Protein AF-A0A7I0J754-F1 (afdb_monomer)

Radius of gyration: 16.84 Å; Cα contacts (8 Å, |Δi|>4): 73; chains: 1; bounding box: 47×26×47 Å

Mean predicted aligned error: 3.86 Å

Structure (mmCIF, N/CA/C/O backbone):
data_AF-A0A7I0J754-F1
#
_entry.id   AF-A0A7I0J754-F1
#
loop_
_atom_site.group_PDB
_atom_site.id
_atom_site.type_symbol
_atom_site.label_atom_id
_atom_site.label_alt_id
_atom_site.label_comp_id
_atom_site.label_asym_id
_atom_site.label_entity_id
_atom_site.label_seq_id
_atom_site.pdbx_PDB_ins_code
_atom_site.Cartn_x
_atom_site.Cartn_y
_atom_site.Cartn_z
_atom_site.occupancy
_atom_site.B_iso_or_equiv
_atom_site.auth_seq_id
_atom_site.auth_comp_id
_atom_site.auth_asym_id
_atom_site.auth_atom_id
_atom_site.pdbx_PDB_model_num
ATOM 1 N N . VAL A 1 1 ? -12.284 3.711 0.576 1.00 93.94 1 VAL A N 1
ATOM 2 C CA . VAL A 1 1 ? -11.267 2.655 0.817 1.00 93.94 1 VAL A CA 1
ATOM 3 C C . VAL A 1 1 ? -11.195 1.669 -0.342 1.00 93.94 1 VAL A C 1
ATOM 5 O O . VAL A 1 1 ? -10.274 1.809 -1.129 1.00 93.94 1 VAL A O 1
ATOM 8 N N . ILE A 1 2 ? -12.153 0.743 -0.519 1.00 96.75 2 ILE A N 1
ATOM 9 C CA . ILE A 1 2 ? -12.079 -0.298 -1.572 1.00 96.75 2 ILE A CA 1
ATOM 10 C C . ILE A 1 2 ? -11.876 0.299 -2.973 1.00 96.75 2 ILE A C 1
ATOM 12 O O . ILE A 1 2 ? -10.934 -0.078 -3.660 1.00 96.75 2 ILE A O 1
ATOM 16 N N . GLY A 1 3 ? -12.696 1.280 -3.368 1.00 97.38 3 GLY A N 1
ATOM 17 C CA . GLY A 1 3 ? -12.547 1.946 -4.669 1.00 97.38 3 GLY A CA 1
ATOM 18 C C . GLY A 1 3 ? -11.180 2.614 -4.858 1.00 97.38 3 GLY A C 1
ATOM 19 O O . GLY A 1 3 ? -10.585 2.500 -5.923 1.00 97.38 3 GLY A O 1
ATOM 20 N N . THR A 1 4 ? -10.636 3.237 -3.809 1.00 97.62 4 THR A N 1
ATOM 21 C CA . THR A 1 4 ? -9.298 3.850 -3.829 1.00 97.62 4 THR A CA 1
ATOM 22 C C . THR A 1 4 ? -8.195 2.803 -3.995 1.00 97.62 4 THR A C 1
ATOM 24 O O . THR A 1 4 ? -7.260 3.028 -4.753 1.00 97.62 4 THR A O 1
ATOM 27 N N . LEU A 1 5 ? -8.311 1.645 -3.336 1.00 97.81 5 LEU A N 1
ATOM 28 C CA . LEU A 1 5 ? -7.356 0.539 -3.468 1.00 97.81 5 LEU A CA 1
ATOM 29 C C . LEU A 1 5 ? -7.419 -0.113 -4.859 1.00 97.81 5 LEU A C 1
ATOM 31 O O . LEU A 1 5 ? -6.379 -0.429 -5.430 1.00 97.81 5 LEU A O 1
ATOM 35 N N . LEU A 1 6 ? -8.615 -0.252 -5.441 1.00 98.50 6 LEU A N 1
ATOM 36 C CA . LEU A 1 6 ? -8.781 -0.712 -6.825 1.00 98.50 6 LEU A CA 1
ATOM 37 C C . LEU A 1 6 ? -8.182 0.283 -7.827 1.00 98.50 6 LEU A C 1
ATOM 39 O O . LEU A 1 6 ? -7.471 -0.122 -8.744 1.00 98.50 6 LEU A O 1
ATOM 43 N N . ALA A 1 7 ? -8.416 1.583 -7.625 1.00 98.50 7 ALA A N 1
ATOM 44 C CA . ALA A 1 7 ? -7.796 2.633 -8.428 1.00 98.50 7 ALA A CA 1
ATOM 45 C C . ALA A 1 7 ? -6.266 2.613 -8.297 1.00 98.50 7 ALA A C 1
ATOM 47 O O . ALA A 1 7 ? -5.575 2.771 -9.297 1.00 98.50 7 ALA A O 1
ATOM 48 N N . MET A 1 8 ? -5.735 2.350 -7.098 1.00 98.25 8 MET A N 1
ATOM 49 C CA . MET A 1 8 ? -4.299 2.192 -6.861 1.00 98.25 8 MET A CA 1
ATOM 50 C C . MET A 1 8 ? -3.716 1.000 -7.628 1.00 98.25 8 MET A C 1
ATOM 52 O O . MET A 1 8 ? -2.692 1.135 -8.295 1.00 98.25 8 MET A O 1
ATOM 56 N N . ALA A 1 9 ? -4.384 -0.157 -7.579 1.00 98.50 9 ALA A N 1
ATOM 57 C CA . ALA A 1 9 ? -3.964 -1.343 -8.321 1.00 98.50 9 ALA A CA 1
ATOM 58 C C . ALA A 1 9 ? -3.935 -1.072 -9.833 1.00 98.50 9 ALA A C 1
ATOM 60 O O . ALA A 1 9 ? -2.951 -1.388 -10.501 1.00 98.50 9 ALA A O 1
ATOM 61 N N . LEU A 1 10 ? -4.978 -0.423 -10.362 1.00 98.62 10 LEU A N 1
ATOM 62 C CA . LEU A 1 10 ? -5.030 -0.015 -11.764 1.00 98.62 10 LEU A CA 1
ATOM 63 C C . LEU A 1 10 ? -3.910 0.974 -12.108 1.00 98.62 10 LEU A C 1
ATOM 65 O O . LEU A 1 10 ? -3.232 0.798 -13.118 1.00 98.62 10 LEU A O 1
ATOM 69 N N . LEU A 1 11 ? -3.687 1.985 -11.265 1.00 98.50 11 LEU A N 1
ATOM 70 C CA . LEU A 1 11 ? -2.642 2.986 -11.463 1.00 98.50 11 LEU A CA 1
ATOM 71 C C . LEU A 1 11 ? -1.260 2.329 -11.576 1.00 98.50 11 LEU A C 1
ATOM 73 O O . LEU A 1 11 ? -0.485 2.685 -12.459 1.00 98.50 11 LEU A O 1
ATOM 77 N N . PHE A 1 12 ? -0.969 1.331 -10.742 1.00 98.44 12 PHE A N 1
ATOM 78 C CA . PHE A 1 12 ? 0.286 0.586 -10.806 1.00 98.44 12 PHE A CA 1
ATOM 79 C C . PHE A 1 12 ? 0.417 -0.298 -12.051 1.00 98.44 12 PHE A C 1
ATOM 81 O O . PHE A 1 12 ? 1.503 -0.370 -12.625 1.00 98.44 12 PHE A O 1
ATOM 88 N N . VAL A 1 13 ? -0.670 -0.912 -12.529 1.00 98.50 13 VAL A N 1
ATOM 89 C CA . VAL A 1 13 ? -0.666 -1.625 -13.821 1.00 98.50 13 VAL A CA 1
ATOM 90 C C . VAL A 1 13 ? -0.361 -0.665 -14.971 1.00 98.50 13 VAL A C 1
ATOM 92 O O . VAL A 1 13 ? 0.454 -0.975 -15.840 1.00 98.50 13 VAL A O 1
ATOM 95 N N . VAL A 1 14 ? -0.970 0.524 -14.960 1.00 98.12 14 VAL A N 1
ATOM 96 C CA . VAL A 1 14 ? -0.684 1.576 -15.944 1.00 98.12 14 VAL A CA 1
ATOM 97 C C . VAL A 1 14 ? 0.769 2.039 -15.830 1.00 98.12 14 VAL A C 1
ATOM 99 O O . VAL A 1 14 ? 1.427 2.214 -16.855 1.00 98.12 14 VAL A O 1
ATOM 102 N N . PHE A 1 15 ? 1.302 2.170 -14.612 1.00 98.19 15 PHE A N 1
ATOM 103 C CA . PHE A 1 15 ? 2.688 2.579 -14.398 1.00 98.19 15 PHE A CA 1
ATOM 104 C C . PHE A 1 15 ? 3.677 1.573 -14.989 1.00 98.19 15 PHE A C 1
ATOM 106 O O . PHE A 1 15 ? 4.593 1.973 -15.702 1.00 98.19 15 PHE A O 1
ATOM 113 N N . ALA A 1 16 ? 3.448 0.274 -14.799 1.00 97.94 16 ALA A N 1
ATOM 114 C CA . ALA A 1 16 ? 4.306 -0.751 -15.386 1.00 97.94 16 ALA A CA 1
ATOM 115 C C . ALA A 1 16 ? 4.347 -0.691 -16.926 1.00 97.94 16 ALA A C 1
ATOM 117 O O . ALA A 1 16 ? 5.356 -1.015 -17.546 1.00 97.94 16 ALA A O 1
ATOM 118 N N . LYS A 1 17 ? 3.255 -0.254 -17.569 1.00 97.62 17 LYS A N 1
ATOM 119 C CA . LYS A 1 17 ? 3.160 -0.171 -19.036 1.00 97.62 17 LYS A CA 1
ATOM 120 C C . LYS A 1 17 ? 3.657 1.149 -19.615 1.00 97.62 17 LYS A C 1
ATOM 122 O O . LYS A 1 17 ? 4.262 1.146 -20.681 1.00 97.62 17 LYS A O 1
ATOM 127 N N . LEU A 1 18 ? 3.372 2.267 -18.951 1.00 97.44 18 LEU A N 1
ATOM 128 C CA . LEU A 1 18 ? 3.583 3.612 -19.498 1.00 97.44 18 LEU A CA 1
ATOM 129 C C . LEU A 1 18 ? 4.637 4.426 -18.737 1.00 97.44 18 LEU A C 1
ATOM 131 O O . LEU A 1 18 ? 4.919 5.561 -19.115 1.00 97.44 18 LEU A O 1
ATOM 135 N N . GLY A 1 19 ? 5.250 3.859 -17.696 1.00 95.69 19 GLY A N 1
ATOM 136 C CA . GLY A 1 19 ? 6.221 4.540 -16.834 1.00 95.69 19 GLY A CA 1
ATOM 137 C C . GLY A 1 19 ? 7.505 4.988 -17.527 1.00 95.69 19 GLY A C 1
ATOM 138 O O . GLY A 1 19 ? 8.185 5.875 -17.024 1.00 95.69 19 GLY A O 1
ATOM 139 N N . ALA A 1 20 ? 7.815 4.433 -18.701 1.00 96.38 20 ALA A N 1
ATOM 140 C CA . ALA A 1 20 ? 8.932 4.892 -19.524 1.00 96.38 20 ALA A CA 1
ATOM 141 C C . ALA A 1 20 ? 8.690 6.287 -20.140 1.00 96.38 20 ALA A C 1
ATOM 143 O O . ALA A 1 20 ? 9.639 6.961 -20.538 1.00 96.38 20 ALA A O 1
ATOM 144 N N . ILE A 1 21 ? 7.434 6.742 -20.218 1.00 97.88 21 ILE A N 1
ATOM 145 C CA . ILE A 1 21 ? 7.082 8.073 -20.717 1.00 97.88 21 ILE A CA 1
ATOM 146 C C . ILE A 1 21 ? 7.123 9.049 -19.537 1.00 97.88 21 ILE A C 1
ATOM 148 O O . ILE A 1 21 ? 6.241 9.035 -18.681 1.00 97.88 21 ILE A O 1
ATOM 152 N N . ALA A 1 22 ? 8.132 9.924 -19.499 1.00 97.12 22 ALA A N 1
ATOM 153 C CA . ALA A 1 22 ? 8.411 10.785 -18.345 1.00 97.12 22 ALA A CA 1
ATOM 154 C C . ALA A 1 22 ? 7.207 11.630 -17.882 1.00 97.12 22 ALA A C 1
ATOM 156 O O . ALA A 1 22 ? 6.918 11.695 -16.689 1.00 97.12 22 ALA A O 1
ATOM 157 N N . SER A 1 23 ? 6.464 12.238 -18.811 1.00 97.75 23 SER A N 1
ATOM 158 C CA . SER A 1 23 ? 5.269 13.029 -18.481 1.00 97.75 23 SER A CA 1
ATOM 159 C C . SER A 1 23 ? 4.160 12.184 -17.847 1.00 97.75 23 SER A C 1
ATOM 161 O O . SER A 1 23 ? 3.506 12.628 -16.904 1.00 97.75 23 SER A O 1
ATOM 163 N N . VAL A 1 24 ? 3.984 10.946 -18.318 1.00 96.44 24 VAL A N 1
ATOM 164 C CA . VAL A 1 24 ? 3.020 9.994 -17.756 1.00 96.44 24 VAL A CA 1
ATOM 165 C C . VAL A 1 24 ? 3.470 9.535 -16.372 1.00 96.44 24 VAL A C 1
ATOM 167 O O . VAL A 1 24 ? 2.655 9.512 -15.456 1.00 96.44 24 VAL A O 1
ATOM 170 N N . ALA A 1 25 ? 4.758 9.241 -16.181 1.00 97.19 25 ALA A N 1
ATOM 171 C CA . ALA A 1 25 ? 5.300 8.862 -14.879 1.00 97.19 25 ALA A CA 1
ATOM 172 C C . ALA A 1 25 ? 5.087 9.960 -13.822 1.00 97.19 25 ALA A C 1
ATOM 174 O O . ALA A 1 25 ? 4.640 9.664 -12.717 1.00 97.19 25 ALA A O 1
ATOM 175 N N . VAL A 1 26 ? 5.325 11.231 -14.170 1.00 98.25 26 VAL A N 1
ATOM 176 C CA . VAL A 1 26 ? 5.062 12.372 -13.274 1.00 98.25 26 VAL A CA 1
ATOM 177 C C . VAL A 1 26 ? 3.580 12.450 -12.899 1.00 98.25 26 VAL A C 1
ATOM 179 O O . VAL A 1 26 ? 3.253 12.568 -11.717 1.00 98.25 26 VAL A O 1
ATOM 182 N N . ALA A 1 27 ? 2.679 12.332 -13.879 1.00 98.31 27 ALA A N 1
ATOM 183 C CA . ALA A 1 27 ? 1.241 12.329 -13.621 1.00 98.31 27 ALA A CA 1
ATOM 184 C C . ALA A 1 27 ? 0.825 11.154 -12.720 1.00 98.31 27 ALA A C 1
ATOM 186 O O . ALA A 1 27 ? 0.047 11.332 -11.785 1.00 98.31 27 ALA A O 1
ATOM 187 N N . ILE A 1 28 ? 1.381 9.964 -12.953 1.00 97.94 28 ILE A N 1
ATOM 188 C CA . ILE A 1 28 ? 1.123 8.775 -12.141 1.00 97.94 28 ILE A CA 1
ATOM 189 C C . ILE A 1 28 ? 1.605 8.966 -10.705 1.00 97.94 28 ILE A C 1
ATOM 191 O O . ILE A 1 28 ? 0.848 8.675 -9.787 1.00 97.94 28 ILE A O 1
ATOM 195 N N . VAL A 1 29 ? 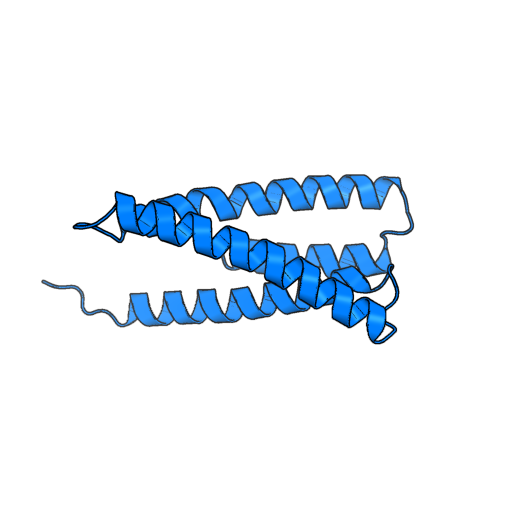2.819 9.474 -10.481 1.00 97.50 29 VAL A N 1
ATOM 196 C CA . VAL A 1 29 ? 3.346 9.712 -9.126 1.00 97.50 29 VAL A CA 1
ATOM 197 C C . VAL A 1 29 ? 2.500 10.750 -8.382 1.00 97.50 29 VAL A C 1
ATOM 199 O O . VAL A 1 29 ? 2.214 10.575 -7.197 1.00 97.50 29 VAL A O 1
ATOM 202 N N . PHE A 1 30 ? 2.026 11.789 -9.074 1.00 98.44 30 PHE A N 1
ATOM 203 C CA . PHE A 1 30 ? 1.090 12.756 -8.500 1.00 98.44 30 PHE A CA 1
ATOM 204 C C . PHE A 1 30 ? -0.240 12.100 -8.092 1.00 98.44 30 PHE A C 1
ATOM 206 O O . PHE A 1 30 ? -0.694 12.259 -6.956 1.00 98.44 30 PHE A O 1
ATOM 213 N N . LEU A 1 31 ? -0.849 11.321 -8.992 1.00 98.38 31 LEU A N 1
ATOM 214 C CA . LEU A 1 31 ? -2.090 10.592 -8.713 1.00 98.38 31 LEU A CA 1
ATOM 215 C C . LEU A 1 31 ? -1.904 9.556 -7.602 1.00 98.38 31 LEU A C 1
ATOM 217 O O . LEU A 1 31 ? -2.794 9.374 -6.776 1.00 98.38 31 LEU A O 1
ATOM 221 N N . TRP A 1 32 ? -0.741 8.914 -7.540 1.00 98.06 32 TRP A N 1
ATOM 222 C CA . TRP A 1 32 ? -0.393 7.981 -6.479 1.00 98.06 32 TRP A CA 1
ATOM 223 C C . TRP A 1 32 ? -0.404 8.679 -5.116 1.00 98.06 32 TRP A C 1
ATOM 225 O O . TRP A 1 32 ? -1.083 8.214 -4.197 1.00 98.06 32 TRP A O 1
ATOM 235 N N . GLY A 1 33 ? 0.261 9.834 -5.007 1.00 97.81 33 GLY A N 1
ATOM 236 C CA . GLY A 1 33 ? 0.223 10.665 -3.805 1.00 97.81 33 GLY A CA 1
ATOM 237 C C . GLY A 1 33 ? -1.207 11.047 -3.419 1.00 97.81 33 GLY A C 1
ATOM 238 O O . GLY A 1 33 ? -1.616 10.840 -2.278 1.00 97.81 33 GLY A O 1
ATOM 239 N N . MET A 1 34 ? -2.007 11.510 -4.382 1.00 98.12 34 MET A N 1
ATOM 240 C CA . MET A 1 34 ? -3.415 11.846 -4.155 1.00 98.12 34 MET A CA 1
ATOM 241 C C . MET A 1 34 ? -4.216 10.657 -3.602 1.00 98.12 34 MET A C 1
ATOM 243 O O . MET A 1 34 ? -4.908 10.800 -2.596 1.00 98.12 34 MET A O 1
ATOM 247 N N . LEU A 1 35 ? -4.109 9.473 -4.211 1.00 97.94 35 LEU A N 1
ATOM 248 C CA . LEU A 1 35 ? -4.827 8.277 -3.762 1.00 97.94 35 LEU A CA 1
ATOM 249 C C . LEU A 1 35 ? -4.393 7.830 -2.357 1.00 97.94 35 LEU A C 1
ATOM 251 O O . LEU A 1 35 ? -5.245 7.414 -1.570 1.00 97.94 35 LEU A O 1
ATOM 255 N N . ILE A 1 36 ? -3.102 7.948 -2.017 1.00 95.50 36 ILE A N 1
ATOM 256 C CA . ILE A 1 36 ? -2.604 7.685 -0.657 1.00 95.50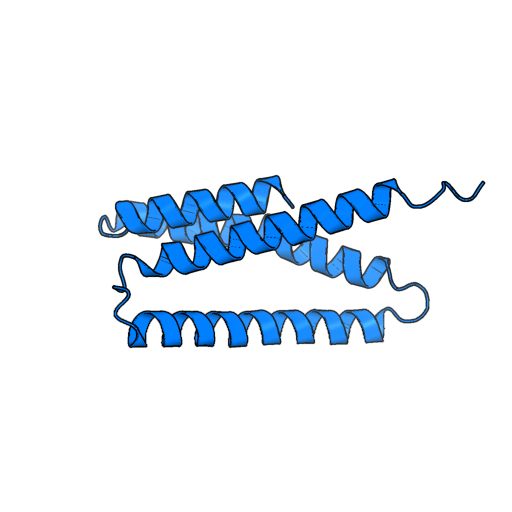 36 ILE A CA 1
ATOM 257 C C . ILE A 1 36 ? -3.254 8.650 0.339 1.00 95.50 36 ILE A C 1
ATOM 259 O O . ILE A 1 36 ? -3.796 8.207 1.351 1.00 95.50 36 ILE A O 1
ATOM 263 N N . PHE A 1 37 ? -3.257 9.952 0.049 1.00 95.56 37 PHE A N 1
ATOM 264 C CA . PHE A 1 37 ? -3.855 10.960 0.932 1.00 95.56 37 PHE A CA 1
ATOM 265 C C . PHE A 1 37 ? -5.378 10.840 1.050 1.00 95.56 37 PHE A C 1
ATOM 267 O O . PHE A 1 37 ? -5.934 11.177 2.091 1.00 95.56 37 PHE A O 1
ATOM 274 N N . ILE A 1 38 ? -6.061 10.317 0.029 1.00 96.56 38 ILE A N 1
ATOM 275 C CA . ILE A 1 38 ? -7.500 10.026 0.093 1.00 96.56 38 ILE A CA 1
ATOM 276 C C . ILE A 1 38 ? -7.802 8.916 1.108 1.00 96.56 38 ILE A C 1
ATOM 278 O O . ILE A 1 38 ? -8.861 8.932 1.734 1.00 96.56 38 ILE A O 1
ATOM 282 N N . VAL A 1 39 ? -6.919 7.922 1.253 1.00 94.69 39 VAL A N 1
ATOM 283 C CA . VAL A 1 39 ? -7.231 6.706 2.020 1.00 94.69 39 VAL A CA 1
ATOM 284 C C . VAL A 1 39 ? -6.549 6.638 3.383 1.00 94.69 39 VAL A C 1
ATOM 286 O O . VAL A 1 39 ? -7.184 6.198 4.338 1.00 94.69 39 VAL A O 1
ATOM 289 N N . VAL A 1 40 ? -5.290 7.064 3.503 1.00 95.25 40 VAL A N 1
ATOM 290 C CA . VAL A 1 40 ? -4.485 6.822 4.710 1.00 95.25 40 VAL A CA 1
ATOM 291 C C . VAL A 1 40 ? -4.960 7.651 5.910 1.00 95.25 40 VAL A C 1
ATOM 293 O O . VAL A 1 40 ? -5.307 7.030 6.914 1.00 95.25 40 VAL A O 1
ATOM 296 N N . PRO A 1 41 ? -5.062 8.996 5.854 1.00 95.12 41 PRO A N 1
ATOM 297 C CA . PRO A 1 41 ? -5.472 9.785 7.019 1.00 95.12 41 PRO A CA 1
ATOM 298 C C . PRO A 1 41 ? -6.857 9.399 7.571 1.00 95.12 41 PRO A C 1
ATOM 300 O O . PRO A 1 41 ? -6.959 9.169 8.777 1.00 95.12 41 PRO A O 1
ATOM 303 N N . PRO A 1 42 ? -7.910 9.221 6.741 1.00 93.62 42 PRO A N 1
ATOM 304 C CA . PRO A 1 42 ? -9.209 8.777 7.249 1.00 93.62 42 PRO A CA 1
ATOM 305 C C . PRO A 1 42 ? -9.167 7.395 7.910 1.00 93.62 42 PRO A C 1
ATOM 307 O O . PRO A 1 42 ? -9.853 7.172 8.903 1.00 93.62 42 PRO A O 1
ATOM 310 N N . LEU A 1 43 ? -8.361 6.459 7.390 1.00 93.38 43 LEU A N 1
ATOM 311 C CA . LEU A 1 43 ? -8.193 5.146 8.019 1.00 93.38 43 LEU A CA 1
ATOM 312 C C . LEU A 1 43 ? -7.474 5.244 9.362 1.00 93.38 43 LEU A C 1
ATOM 314 O O . LEU A 1 43 ? -7.873 4.566 10.306 1.00 93.38 43 LEU A O 1
ATOM 318 N N . GLN A 1 44 ? -6.447 6.090 9.460 1.00 94.88 44 GLN A N 1
ATOM 319 C CA . GLN A 1 44 ? -5.734 6.291 10.716 1.00 94.88 44 GLN A CA 1
ATOM 320 C C . GLN A 1 44 ? -6.655 6.857 11.800 1.00 94.88 44 GLN A C 1
ATOM 322 O O . GLN A 1 44 ? -6.642 6.363 12.924 1.00 94.88 44 GLN A O 1
ATOM 327 N N . ILE A 1 45 ? -7.495 7.832 11.443 1.00 94.19 45 ILE A N 1
ATOM 328 C CA . ILE A 1 45 ? -8.509 8.397 12.343 1.00 94.19 45 ILE A CA 1
ATOM 329 C C . ILE A 1 45 ? -9.517 7.317 12.752 1.00 94.19 45 ILE A C 1
ATOM 331 O O . ILE A 1 45 ? -9.728 7.108 13.943 1.00 94.19 45 ILE A O 1
ATOM 335 N N . ARG A 1 46 ? -10.054 6.554 11.789 1.00 92.38 46 ARG A N 1
ATOM 336 C CA . ARG A 1 46 ? -11.036 5.489 12.054 1.00 92.38 46 ARG A CA 1
ATOM 337 C C . ARG A 1 46 ? -10.527 4.439 13.049 1.00 92.38 46 ARG A C 1
ATOM 339 O O . ARG A 1 46 ? -11.300 3.964 13.873 1.00 92.38 46 ARG A O 1
ATOM 346 N N . VAL A 1 47 ? -9.249 4.056 12.972 1.00 92.31 47 VAL A N 1
ATOM 347 C CA . VAL A 1 47 ? -8.641 3.091 13.911 1.00 92.31 47 VAL A CA 1
ATOM 348 C C . VAL A 1 47 ? -8.588 3.652 15.331 1.00 92.31 47 VAL A C 1
ATOM 350 O O . VAL A 1 47 ? -8.872 2.929 16.282 1.00 92.31 47 VAL A O 1
ATOM 353 N N . VAL A 1 48 ? -8.244 4.933 15.479 1.00 95.00 48 VAL A N 1
ATOM 354 C CA . VAL A 1 48 ? -8.177 5.592 16.789 1.00 95.00 48 VAL A CA 1
ATOM 355 C C . VAL A 1 48 ? -9.575 5.778 17.379 1.00 95.00 48 VAL A C 1
ATOM 357 O O . VAL A 1 48 ? -9.781 5.468 18.548 1.00 95.00 48 VAL A O 1
ATOM 360 N N . GLU A 1 49 ? -10.547 6.214 16.574 1.00 92.44 49 GLU A N 1
ATOM 361 C CA . GLU A 1 49 ? -11.945 6.394 16.997 1.00 92.44 49 GLU A CA 1
ATOM 362 C C . GLU A 1 49 ? -12.618 5.077 17.407 1.00 92.44 49 GLU A C 1
ATOM 364 O O . GLU A 1 49 ? -13.456 5.064 18.305 1.00 92.44 49 GLU A O 1
ATOM 369 N N . ALA A 1 50 ? -12.232 3.956 16.793 1.00 90.00 50 ALA A N 1
ATOM 370 C CA . ALA A 1 50 ? -12.737 2.636 17.164 1.00 90.00 50 ALA A CA 1
ATOM 371 C C . ALA A 1 50 ? -12.243 2.156 18.546 1.00 90.00 50 ALA A C 1
ATOM 373 O O . ALA A 1 50 ? -12.810 1.219 19.107 1.00 90.00 50 ALA A O 1
ATOM 374 N N . ALA A 1 51 ? -11.199 2.774 19.106 1.00 90.62 51 ALA A N 1
ATOM 375 C CA . ALA A 1 51 ? -10.592 2.380 20.372 1.00 90.62 51 ALA A CA 1
ATOM 376 C C . ALA A 1 51 ? -11.046 3.290 21.527 1.00 90.62 51 ALA A C 1
ATOM 378 O O . ALA A 1 51 ? -10.310 4.174 21.962 1.00 90.62 51 ALA A O 1
ATOM 379 N N . ALA A 1 52 ? -12.252 3.043 22.050 1.00 83.25 52 ALA A N 1
ATOM 380 C CA . ALA A 1 52 ? -12.883 3.887 23.072 1.00 83.25 52 ALA A CA 1
ATOM 381 C C . ALA A 1 52 ? -12.048 4.050 24.361 1.00 83.25 52 ALA A C 1
ATOM 383 O O . ALA A 1 52 ? -11.850 5.165 24.835 1.00 83.25 52 ALA A O 1
ATOM 384 N N . GLU A 1 53 ? -11.525 2.953 24.914 1.00 88.62 53 GLU A N 1
ATOM 385 C CA . GLU A 1 53 ? -10.797 2.965 26.197 1.00 88.62 53 GLU A CA 1
ATOM 386 C C . GLU A 1 53 ? -9.282 3.196 26.048 1.00 88.62 53 GLU A C 1
ATOM 388 O O . GLU A 1 53 ? -8.575 3.370 27.040 1.00 88.62 53 GLU A O 1
ATOM 393 N N . GLY A 1 54 ? -8.756 3.202 24.819 1.00 93.62 54 GLY A N 1
ATOM 394 C CA . GLY A 1 54 ? -7.312 3.220 24.569 1.00 93.62 54 GLY A CA 1
ATOM 395 C C . GLY A 1 54 ?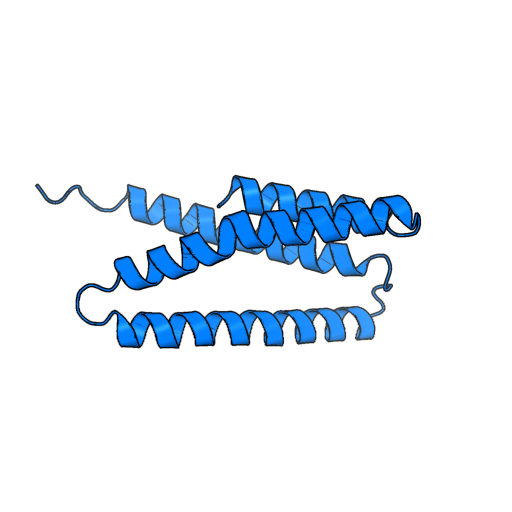 -6.876 3.973 23.311 1.00 93.62 54 GLY A C 1
ATOM 396 O O . GLY A 1 54 ? -6.067 3.424 22.559 1.00 93.62 54 GLY A O 1
ATOM 397 N N . PRO A 1 55 ? -7.328 5.218 23.066 1.00 92.44 55 PRO A N 1
ATOM 398 C CA . PRO A 1 55 ? -7.024 5.942 21.829 1.00 92.44 55 PRO A CA 1
ATOM 399 C C . PRO A 1 55 ? -5.523 6.210 21.647 1.00 92.44 55 PRO A C 1
ATOM 401 O O . PRO A 1 55 ? -5.002 6.096 20.540 1.00 92.44 55 PRO A O 1
ATOM 404 N N . ASN A 1 56 ? -4.790 6.483 22.734 1.00 93.88 56 ASN A N 1
ATOM 405 C CA . ASN A 1 56 ? -3.338 6.691 22.674 1.00 93.88 56 ASN A CA 1
ATOM 406 C C . ASN A 1 56 ? -2.582 5.405 22.303 1.00 93.88 56 ASN A C 1
ATOM 408 O O . ASN A 1 56 ? -1.632 5.454 21.525 1.00 93.88 56 ASN A O 1
ATOM 412 N N . LEU A 1 57 ? -3.014 4.252 22.829 1.00 94.06 57 LEU A N 1
ATOM 413 C CA . LEU A 1 57 ? -2.451 2.945 22.470 1.00 94.06 57 LEU A CA 1
ATOM 414 C C . LEU A 1 57 ? -2.807 2.568 21.027 1.00 94.06 57 LEU A C 1
ATOM 416 O O . LEU A 1 57 ? -1.959 2.077 20.289 1.00 94.06 57 LEU A O 1
ATOM 420 N N . ALA A 1 58 ? -4.038 2.840 20.593 1.00 94.50 58 ALA A N 1
ATOM 421 C CA . ALA A 1 58 ? -4.449 2.612 19.214 1.00 94.50 58 ALA A CA 1
ATOM 422 C C . ALA A 1 58 ? -3.659 3.485 18.231 1.00 94.50 58 ALA A C 1
ATOM 424 O O . ALA A 1 58 ? -3.218 2.989 17.198 1.00 94.50 58 ALA A O 1
ATOM 425 N N . ALA A 1 59 ? -3.409 4.754 18.565 1.00 94.88 59 ALA A N 1
ATOM 426 C CA . ALA A 1 59 ? -2.610 5.655 17.740 1.00 94.88 59 ALA A CA 1
ATOM 427 C 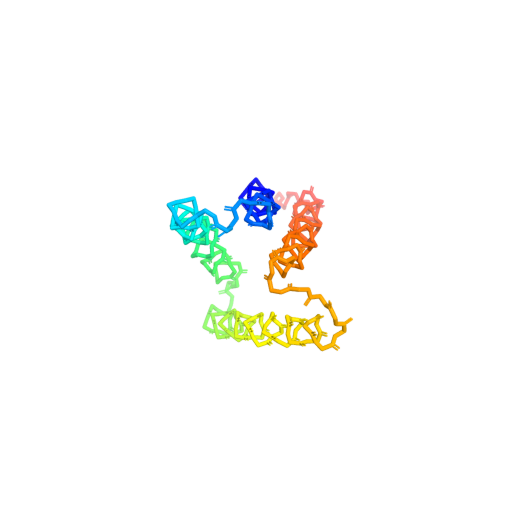C . ALA A 1 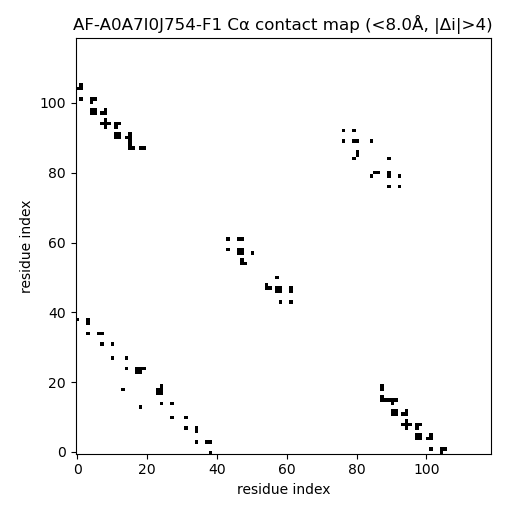59 ? -1.158 5.169 17.584 1.00 94.88 59 ALA A C 1
ATOM 429 O O . ALA A 1 59 ? -0.639 5.139 16.465 1.00 94.88 59 ALA A O 1
ATOM 430 N N . THR A 1 60 ? -0.508 4.738 18.673 1.00 96.44 60 THR A N 1
ATOM 431 C CA . THR A 1 60 ? 0.867 4.211 18.610 1.00 96.44 60 THR A CA 1
ATOM 432 C C . THR A 1 60 ? 0.941 2.900 17.830 1.00 96.44 60 THR A C 1
ATOM 434 O O . THR A 1 60 ? 1.825 2.751 16.984 1.00 96.44 60 THR A O 1
ATOM 437 N N . LEU A 1 61 ? -0.008 1.981 18.037 1.00 95.56 61 LEU A N 1
ATOM 438 C CA . LEU A 1 61 ? -0.102 0.734 17.270 1.00 95.56 61 LEU A CA 1
ATOM 439 C C . LEU A 1 61 ? -0.362 0.992 15.784 1.00 95.56 61 LEU A C 1
ATOM 441 O O . LEU A 1 61 ? 0.254 0.351 14.936 1.00 95.56 61 LEU A O 1
ATOM 445 N N . ASN A 1 62 ? -1.224 1.952 15.458 1.00 95.38 62 ASN A N 1
ATOM 446 C CA . ASN A 1 62 ? -1.538 2.323 14.085 1.00 95.38 62 ASN A CA 1
ATOM 447 C C . ASN A 1 62 ? -0.311 2.902 13.354 1.00 95.38 62 ASN A C 1
ATOM 449 O O . ASN A 1 62 ? -0.006 2.498 12.231 1.00 95.38 62 ASN A O 1
ATOM 453 N N . GLN A 1 63 ? 0.459 3.775 14.013 1.00 95.56 63 GLN A N 1
ATOM 454 C CA . GLN A 1 63 ? 1.721 4.279 13.462 1.00 95.56 63 GLN A CA 1
ATOM 455 C C . GLN A 1 63 ? 2.764 3.158 13.310 1.00 95.56 63 GLN A C 1
ATOM 457 O O . GLN A 1 63 ? 3.475 3.093 12.305 1.00 95.56 63 GLN A O 1
ATOM 462 N N . GLY A 1 64 ? 2.833 2.242 14.282 1.00 97.44 64 GLY A N 1
ATOM 463 C CA . GLY A 1 64 ? 3.681 1.052 14.218 1.00 97.44 64 GLY A CA 1
ATOM 464 C C . GLY A 1 64 ? 3.334 0.152 13.030 1.00 97.44 64 GLY A C 1
ATOM 465 O O . GLY A 1 64 ? 4.221 -0.234 12.271 1.00 97.44 64 GLY A O 1
ATOM 466 N N . ALA A 1 65 ? 2.046 -0.115 12.809 1.00 96.19 65 ALA A N 1
ATOM 467 C CA . ALA A 1 65 ? 1.561 -0.891 11.673 1.00 96.19 65 ALA A CA 1
ATOM 468 C C . ALA A 1 65 ? 1.919 -0.233 10.331 1.00 96.19 65 ALA A C 1
ATOM 470 O O . ALA A 1 65 ? 2.350 -0.922 9.407 1.00 96.19 65 ALA A O 1
ATOM 471 N N . PHE A 1 66 ? 1.821 1.098 10.229 1.00 94.94 66 PHE A N 1
ATOM 472 C CA . PHE A 1 66 ? 2.246 1.832 9.034 1.00 94.94 66 PHE A CA 1
ATOM 473 C C . PHE A 1 66 ? 3.752 1.682 8.763 1.00 94.94 66 PHE A C 1
ATOM 475 O O . PHE A 1 66 ? 4.159 1.427 7.629 1.00 94.94 66 PHE A O 1
ATOM 482 N N . ASN A 1 67 ? 4.586 1.761 9.803 1.00 97.12 67 ASN A N 1
ATOM 483 C CA . ASN A 1 67 ? 6.030 1.547 9.675 1.00 97.12 67 ASN A CA 1
ATOM 484 C C . ASN A 1 67 ? 6.371 0.113 9.247 1.00 97.12 67 ASN A C 1
ATOM 486 O O . ASN A 1 67 ? 7.224 -0.073 8.379 1.00 97.12 67 ASN A O 1
ATOM 490 N N . VAL A 1 68 ? 5.679 -0.890 9.798 1.00 97.81 68 VAL A N 1
ATOM 491 C CA . VAL A 1 68 ? 5.805 -2.289 9.356 1.00 97.81 68 VAL A CA 1
ATOM 492 C C . VAL A 1 68 ? 5.380 -2.433 7.897 1.00 97.81 68 VAL A C 1
ATOM 494 O O . VAL A 1 68 ? 6.055 -3.121 7.139 1.00 97.81 68 VAL A O 1
ATOM 497 N N . GLY A 1 69 ? 4.316 -1.748 7.474 1.00 96.25 69 GLY A N 1
ATOM 498 C CA . GLY A 1 69 ? 3.887 -1.702 6.078 1.00 96.25 69 GLY A CA 1
ATOM 499 C C . GLY A 1 69 ? 4.963 -1.139 5.147 1.00 96.25 69 GLY A C 1
ATOM 500 O O . GLY A 1 69 ? 5.263 -1.752 4.125 1.00 96.25 69 GLY A O 1
ATOM 501 N N . ASN A 1 70 ? 5.600 -0.025 5.517 1.00 97.00 70 ASN A N 1
ATOM 502 C CA . ASN A 1 70 ? 6.685 0.571 4.729 1.00 97.00 70 ASN A CA 1
ATOM 503 C C . ASN A 1 70 ? 7.922 -0.333 4.666 1.00 97.00 70 ASN A C 1
ATOM 505 O O . ASN A 1 70 ? 8.466 -0.559 3.585 1.00 97.00 70 ASN A O 1
ATOM 509 N N . ALA A 1 71 ? 8.348 -0.882 5.808 1.00 98.19 71 ALA A N 1
ATOM 510 C CA . ALA A 1 71 ? 9.487 -1.795 5.871 1.00 98.19 71 ALA A CA 1
ATOM 511 C C . ALA A 1 71 ? 9.213 -3.091 5.090 1.00 98.19 71 ALA A C 1
ATOM 513 O O . ALA A 1 71 ? 10.041 -3.527 4.293 1.00 98.19 71 ALA A O 1
ATOM 514 N N . GLY A 1 72 ? 8.026 -3.672 5.272 1.00 98.38 72 GLY A N 1
ATOM 515 C CA . GLY A 1 72 ? 7.576 -4.867 4.566 1.00 98.38 72 GLY A CA 1
ATOM 516 C C . GLY A 1 72 ? 7.448 -4.635 3.063 1.00 98.38 72 GLY A C 1
ATOM 517 O O . GLY A 1 72 ? 7.916 -5.456 2.284 1.00 98.38 72 GLY A O 1
ATOM 518 N N . GLY A 1 73 ? 6.897 -3.497 2.638 1.00 97.25 73 GLY A N 1
ATOM 519 C CA . GLY A 1 73 ? 6.807 -3.118 1.228 1.00 97.25 73 GLY A CA 1
ATOM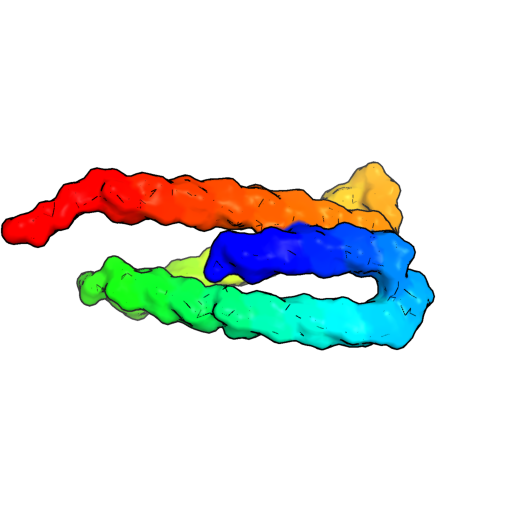 520 C C . GLY A 1 73 ? 8.180 -2.973 0.571 1.00 97.25 73 GLY A C 1
ATOM 521 O O . GLY A 1 73 ? 8.407 -3.530 -0.504 1.00 97.25 73 GLY A O 1
ATOM 522 N N . ALA A 1 74 ? 9.119 -2.295 1.239 1.00 97.75 74 ALA A N 1
ATOM 523 C CA . ALA A 1 74 ? 10.496 -2.165 0.763 1.00 97.75 74 ALA A CA 1
ATOM 524 C C . ALA A 1 74 ? 11.202 -3.529 0.675 1.00 97.75 74 ALA A C 1
ATOM 526 O O . ALA A 1 74 ? 11.860 -3.820 -0.323 1.00 97.75 74 ALA A O 1
ATOM 527 N N . TRP A 1 75 ? 11.024 -4.388 1.684 1.00 98.50 75 TRP A N 1
ATOM 528 C CA . TRP A 1 75 ? 11.587 -5.738 1.693 1.00 98.50 75 TRP A CA 1
ATOM 529 C C . TRP A 1 75 ? 11.009 -6.619 0.579 1.00 98.50 75 TRP A C 1
ATOM 531 O O . TRP A 1 75 ? 11.774 -7.217 -0.174 1.00 98.50 75 TRP A O 1
ATOM 541 N N . ILE A 1 76 ? 9.682 -6.646 0.407 1.00 98.56 76 ILE A N 1
ATOM 542 C CA . ILE A 1 76 ? 9.009 -7.391 -0.670 1.00 98.56 76 ILE A CA 1
ATOM 543 C C . ILE A 1 76 ? 9.492 -6.906 -2.042 1.00 98.56 76 ILE A C 1
ATOM 545 O O . ILE A 1 76 ? 9.803 -7.726 -2.905 1.00 98.56 76 ILE A O 1
ATOM 549 N N . GLY A 1 77 ? 9.614 -5.589 -2.239 1.00 98.25 77 GLY A N 1
ATOM 550 C CA . GLY A 1 77 ? 10.172 -5.019 -3.465 1.00 98.25 77 GLY A CA 1
ATOM 551 C C . GLY A 1 77 ? 11.625 -5.441 -3.704 1.00 98.25 77 GLY A C 1
ATOM 552 O O . GLY A 1 77 ? 11.976 -5.840 -4.812 1.00 98.25 77 GLY A O 1
ATOM 553 N N . GLY A 1 78 ? 12.462 -5.429 -2.663 1.00 98.25 78 GLY A N 1
ATOM 554 C CA . GLY A 1 78 ? 13.853 -5.884 -2.746 1.00 98.25 78 GLY A CA 1
ATOM 555 C C . GLY A 1 78 ? 13.980 -7.375 -3.078 1.00 98.25 78 GLY A C 1
ATOM 556 O O . GLY A 1 78 ? 14.811 -7.755 -3.906 1.00 98.25 78 GLY A O 1
ATOM 557 N N . VAL A 1 79 ? 13.123 -8.218 -2.494 1.00 98.62 79 VAL A N 1
ATOM 558 C CA . VAL A 1 79 ? 13.041 -9.651 -2.821 1.00 98.62 79 VAL A CA 1
ATOM 559 C C . VAL A 1 79 ? 12.602 -9.846 -4.270 1.00 98.62 79 VAL A C 1
ATOM 561 O O . VAL A 1 79 ? 13.216 -10.638 -4.978 1.00 98.62 79 VAL A O 1
ATOM 564 N N . ALA A 1 80 ? 11.597 -9.103 -4.740 1.00 98.44 80 ALA A N 1
ATOM 565 C CA . ALA A 1 80 ? 11.137 -9.178 -6.125 1.00 98.44 80 ALA A CA 1
ATOM 566 C C . ALA A 1 80 ? 12.255 -8.827 -7.121 1.00 98.44 80 ALA A C 1
ATOM 568 O O . ALA A 1 80 ? 12.486 -9.575 -8.071 1.00 98.44 80 ALA A O 1
ATOM 569 N N . LEU A 1 81 ? 12.997 -7.742 -6.870 1.00 98.38 81 LEU A N 1
ATOM 570 C CA . LEU A 1 81 ? 14.161 -7.366 -7.681 1.00 98.38 81 LEU A CA 1
ATOM 571 C C . LEU A 1 81 ? 15.242 -8.458 -7.661 1.00 98.38 81 LEU A C 1
ATOM 573 O O . LEU A 1 81 ? 15.764 -8.834 -8.707 1.00 98.38 81 LEU A O 1
ATOM 577 N N . SER A 1 82 ? 15.531 -9.022 -6.484 1.00 98.31 82 SER A N 1
ATOM 578 C CA . SER A 1 82 ? 16.499 -10.122 -6.326 1.00 98.31 82 SER A CA 1
ATOM 579 C C . SER A 1 82 ? 16.067 -11.400 -7.056 1.00 98.31 82 SER A C 1
ATOM 581 O O . SER A 1 82 ? 16.910 -12.168 -7.509 1.00 98.31 82 SER A O 1
ATOM 583 N N . ALA A 1 83 ? 14.758 -11.617 -7.201 1.00 97.81 83 ALA A N 1
ATOM 584 C CA . ALA A 1 83 ? 14.170 -12.728 -7.944 1.00 97.81 83 ALA A CA 1
ATOM 585 C C . ALA A 1 83 ? 14.095 -12.484 -9.467 1.00 97.81 83 ALA A C 1
ATOM 587 O O . ALA A 1 83 ? 13.587 -13.338 -10.193 1.00 97.81 83 ALA A O 1
ATOM 588 N N . GLY A 1 84 ? 14.593 -11.344 -9.963 1.00 97.69 84 GLY A N 1
ATOM 589 C CA . GLY A 1 84 ? 14.671 -11.029 -11.392 1.00 97.69 84 GLY A CA 1
ATOM 590 C C . GLY A 1 84 ? 13.508 -10.201 -11.945 1.00 97.69 84 GLY A C 1
ATOM 591 O O . GLY A 1 84 ? 13.436 -10.005 -13.158 1.00 97.69 84 GLY A O 1
ATOM 592 N N . VAL A 1 85 ? 12.607 -9.689 -11.098 1.00 98.00 85 VAL A N 1
ATOM 593 C CA . VAL A 1 85 ? 11.595 -8.714 -11.536 1.00 98.00 85 VAL A CA 1
ATOM 594 C C . VAL A 1 85 ? 12.302 -7.441 -11.996 1.00 98.00 85 VAL A C 1
ATOM 596 O O . VAL A 1 85 ? 13.157 -6.904 -11.293 1.00 98.00 85 VAL A O 1
ATOM 599 N N . SER A 1 86 ? 11.952 -6.948 -13.185 1.00 97.31 86 SER A N 1
ATOM 600 C CA . SER A 1 86 ? 12.531 -5.715 -13.714 1.00 97.31 86 SER A CA 1
ATOM 601 C C . SER A 1 86 ? 12.038 -4.492 -12.928 1.00 97.31 86 SER A C 1
ATOM 603 O O . SER A 1 86 ? 10.934 -4.487 -12.382 1.00 97.31 86 SER A O 1
ATOM 605 N N . TYR A 1 87 ? 12.808 -3.402 -12.925 1.00 96.00 87 TYR A N 1
ATOM 606 C CA . TYR A 1 87 ? 12.345 -2.133 -12.344 1.00 96.00 87 TYR A CA 1
ATOM 607 C C . TYR A 1 87 ? 11.053 -1.617 -12.995 1.00 96.00 87 TYR A C 1
ATOM 609 O O . TYR A 1 87 ? 10.235 -1.002 -12.315 1.00 96.00 87 TYR A O 1
ATOM 617 N N . ALA A 1 88 ? 10.859 -1.884 -14.292 1.00 96.38 88 ALA A N 1
ATOM 618 C CA . ALA A 1 88 ? 9.657 -1.487 -15.018 1.00 96.38 88 ALA A CA 1
ATOM 619 C C . ALA A 1 88 ? 8.420 -2.279 -14.567 1.00 96.38 88 ALA A C 1
ATOM 621 O O . ALA A 1 88 ? 7.328 -1.723 -14.520 1.00 96.38 88 ALA A O 1
ATOM 622 N N . ASP A 1 89 ? 8.590 -3.546 -14.181 1.00 97.50 89 ASP A N 1
ATOM 623 C CA . ASP A 1 89 ? 7.496 -4.415 -13.732 1.00 97.50 89 ASP A CA 1
ATOM 624 C C . ASP A 1 89 ? 7.260 -4.356 -12.217 1.00 97.50 89 ASP A C 1
ATOM 626 O O . ASP A 1 89 ? 6.235 -4.836 -11.733 1.00 97.50 89 ASP A O 1
ATOM 630 N N . LEU A 1 90 ? 8.161 -3.732 -11.452 1.00 97.56 90 LEU A N 1
ATOM 631 C CA . LEU A 1 90 ? 8.042 -3.603 -9.999 1.00 97.56 90 LEU A CA 1
ATOM 632 C C . LEU A 1 90 ? 6.702 -2.995 -9.522 1.00 97.56 90 LEU A C 1
ATOM 634 O O . LEU A 1 90 ? 6.172 -3.483 -8.519 1.00 97.56 90 LEU A O 1
ATOM 638 N N . PRO A 1 91 ? 6.078 -2.015 -10.217 1.00 98.12 91 PRO A N 1
ATOM 639 C CA . PRO A 1 91 ? 4.738 -1.547 -9.864 1.00 98.12 91 PRO A CA 1
ATOM 640 C C . PRO A 1 91 ? 3.686 -2.667 -9.810 1.00 98.12 91 PRO A C 1
ATOM 642 O O . PRO A 1 91 ? 2.772 -2.599 -8.991 1.00 98.12 91 PRO A O 1
ATOM 645 N N . LEU A 1 92 ? 3.822 -3.742 -10.597 1.00 98.50 92 LEU A N 1
ATOM 646 C CA . LEU A 1 92 ? 2.887 -4.875 -10.563 1.00 98.50 92 LEU A CA 1
ATOM 647 C C . LEU A 1 92 ? 2.893 -5.599 -9.210 1.00 98.50 92 LEU A C 1
ATOM 649 O O . LEU A 1 92 ? 1.846 -6.067 -8.766 1.00 98.50 92 LEU A O 1
ATOM 653 N N . VAL A 1 93 ? 4.030 -5.628 -8.510 1.00 98.38 93 VAL A N 1
ATOM 654 C CA . VAL A 1 93 ? 4.108 -6.137 -7.130 1.00 98.38 93 VAL A CA 1
ATOM 655 C C . VAL A 1 93 ? 3.243 -5.274 -6.206 1.00 98.38 93 VAL A C 1
ATOM 657 O O . VAL A 1 93 ? 2.454 -5.794 -5.417 1.00 98.38 93 VAL A O 1
ATOM 660 N N . GLY A 1 94 ? 3.316 -3.950 -6.363 1.00 97.81 94 GLY A N 1
ATOM 661 C CA . GLY A 1 94 ? 2.444 -3.005 -5.663 1.00 97.81 94 GLY A CA 1
ATOM 662 C C . GLY A 1 94 ? 0.963 -3.203 -5.999 1.00 97.81 94 GLY A C 1
ATOM 663 O O . GLY A 1 94 ? 0.116 -3.119 -5.110 1.00 97.81 94 GLY A O 1
ATOM 664 N N . ALA A 1 95 ? 0.638 -3.526 -7.255 1.00 98.50 95 ALA A N 1
ATOM 665 C CA . ALA A 1 95 ? -0.733 -3.821 -7.669 1.00 98.50 95 ALA A CA 1
ATOM 666 C C . ALA A 1 95 ? -1.286 -5.064 -6.956 1.00 98.50 95 ALA A C 1
ATOM 668 O O . ALA A 1 95 ? -2.408 -5.032 -6.452 1.00 98.50 95 ALA A O 1
ATOM 669 N N . VAL A 1 96 ? -0.487 -6.131 -6.841 1.00 98.50 96 VAL A N 1
ATOM 670 C CA . VAL A 1 96 ? -0.860 -7.334 -6.078 1.00 98.50 96 VAL A CA 1
ATOM 671 C C . VAL A 1 96 ? -1.095 -6.996 -4.605 1.00 98.50 96 VAL A C 1
ATOM 673 O O . VAL A 1 96 ? -2.121 -7.385 -4.051 1.00 98.50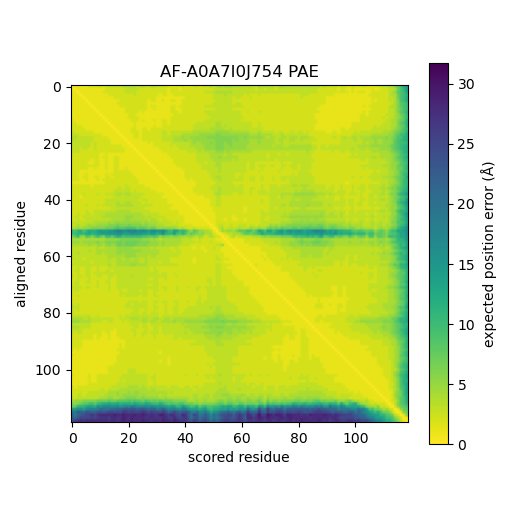 96 VAL A O 1
ATOM 676 N N . LEU A 1 97 ? -0.207 -6.219 -3.976 1.00 98.12 97 LEU A N 1
ATOM 677 C CA . LEU A 1 97 ? -0.384 -5.785 -2.583 1.00 98.12 97 LEU A CA 1
ATOM 678 C C . LEU A 1 97 ? -1.658 -4.946 -2.391 1.00 98.12 97 LEU A C 1
ATOM 680 O O . LEU A 1 97 ? -2.382 -5.140 -1.414 1.00 98.12 97 LEU A O 1
ATOM 684 N N . ALA A 1 98 ? -1.979 -4.060 -3.337 1.00 98.06 98 ALA A N 1
ATOM 685 C CA . ALA A 1 98 ? -3.217 -3.286 -3.312 1.00 98.06 98 ALA A CA 1
ATOM 686 C C . ALA A 1 98 ? -4.463 -4.186 -3.421 1.00 98.06 98 ALA A C 1
ATOM 688 O O . ALA A 1 98 ? -5.439 -3.965 -2.705 1.00 98.06 98 ALA A O 1
ATOM 689 N N . LEU A 1 99 ? -4.428 -5.234 -4.251 1.00 98.56 99 LEU A N 1
ATOM 690 C CA . LEU A 1 99 ? -5.516 -6.214 -4.352 1.00 98.56 99 LEU A CA 1
ATOM 691 C C . LEU A 1 99 ? -5.661 -7.069 -3.085 1.00 98.56 99 LEU A C 1
ATOM 693 O O . LEU A 1 99 ? -6.782 -7.336 -2.653 1.00 98.56 99 LEU A O 1
ATOM 697 N N . LEU A 1 100 ? -4.557 -7.446 -2.437 1.00 98.38 100 LEU A N 1
ATOM 698 C CA . LEU A 1 100 ? -4.611 -8.100 -1.125 1.00 98.38 100 LEU A CA 1
ATOM 699 C C . LEU A 1 100 ? -5.266 -7.183 -0.082 1.00 98.38 100 LEU A C 1
ATOM 701 O O . LEU A 1 100 ? -6.138 -7.625 0.667 1.00 98.38 100 LEU A O 1
ATOM 705 N N . ALA A 1 101 ? -4.929 -5.889 -0.087 1.00 97.06 101 ALA A N 1
ATOM 706 C CA . ALA A 1 101 ? -5.568 -4.900 0.779 1.00 97.06 101 ALA A CA 1
ATOM 707 C C . ALA A 1 101 ? -7.072 -4.735 0.484 1.00 97.06 101 ALA A C 1
ATOM 709 O O . ALA A 1 101 ? -7.856 -4.551 1.416 1.00 97.06 101 ALA A O 1
ATOM 710 N N . VAL A 1 102 ? -7.507 -4.852 -0.780 1.00 98.25 102 VAL A N 1
ATOM 711 C CA . VAL A 1 102 ? -8.940 -4.926 -1.125 1.00 98.25 102 VAL A CA 1
ATOM 712 C C . VAL A 1 102 ? -9.594 -6.127 -0.446 1.00 98.25 102 VAL A C 1
ATOM 714 O O . VAL A 1 102 ? -10.658 -5.966 0.148 1.00 98.25 102 VAL A O 1
ATOM 717 N N . GLY A 1 103 ? -8.959 -7.302 -0.480 1.00 98.12 103 GLY A N 1
ATOM 718 C CA . GLY A 1 103 ? -9.458 -8.501 0.197 1.00 98.12 103 GLY A CA 1
ATOM 719 C C . GLY A 1 103 ? -9.671 -8.283 1.698 1.00 98.12 103 GLY A C 1
ATOM 720 O O . GLY A 1 103 ? -10.743 -8.586 2.223 1.00 98.12 103 GLY A O 1
ATOM 721 N N . VAL A 1 104 ? -8.695 -7.666 2.371 1.00 96.56 104 VAL A N 1
ATOM 722 C CA . VAL A 1 104 ? -8.803 -7.294 3.794 1.00 96.56 104 VAL A CA 1
ATOM 723 C C . VAL A 1 104 ? -9.937 -6.289 4.026 1.00 96.56 104 VAL A C 1
ATOM 725 O O . VAL A 1 104 ? -10.731 -6.459 4.950 1.00 96.56 104 VAL A O 1
ATOM 728 N N . ALA A 1 105 ? -10.060 -5.264 3.179 1.00 95.81 105 ALA A N 1
ATOM 729 C CA . ALA A 1 105 ? -11.102 -4.247 3.311 1.00 95.81 105 ALA A CA 1
ATOM 730 C C . ALA A 1 105 ? -12.517 -4.821 3.108 1.00 95.81 105 ALA A C 1
ATOM 732 O O . ALA A 1 105 ? -13.437 -4.457 3.839 1.00 95.81 105 ALA A O 1
ATOM 733 N N . VAL A 1 106 ? -12.693 -5.737 2.151 1.00 97.44 106 VAL A N 1
ATOM 734 C CA . VAL A 1 106 ? -13.963 -6.444 1.923 1.00 97.44 106 VAL A CA 1
ATOM 735 C C . VAL A 1 106 ? -14.300 -7.347 3.107 1.00 97.44 106 VAL A C 1
ATOM 737 O O . VAL A 1 106 ? -15.446 -7.355 3.555 1.00 97.44 106 VAL A O 1
ATOM 740 N N . LEU A 1 107 ? -13.315 -8.071 3.648 1.00 96.69 107 LEU A N 1
ATOM 741 C CA . LEU A 1 107 ? -13.508 -8.898 4.838 1.00 96.69 107 LEU A CA 1
ATOM 742 C C . LEU A 1 107 ? -13.928 -8.046 6.043 1.00 96.69 107 LEU A C 1
ATOM 744 O O . LEU A 1 107 ? -14.916 -8.372 6.693 1.00 96.69 107 LEU A O 1
ATOM 748 N N . SER A 1 108 ? -13.238 -6.931 6.298 1.00 93.69 108 SER A N 1
ATOM 749 C CA . SER A 1 108 ? -13.603 -5.981 7.356 1.00 93.69 108 SER A C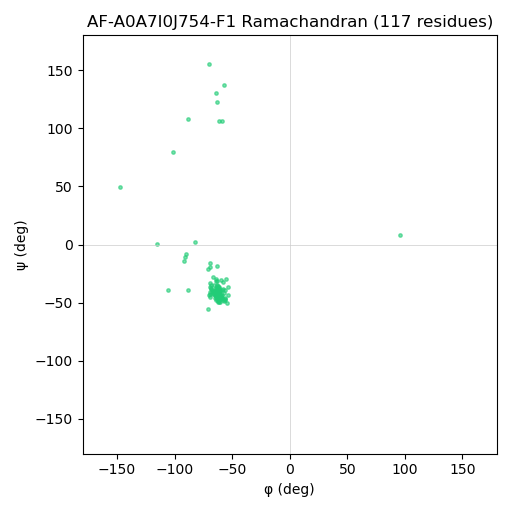A 1
ATOM 750 C C . SER A 1 108 ? -15.036 -5.472 7.181 1.00 93.69 108 SER A C 1
ATOM 752 O O . SER A 1 108 ? -15.823 -5.543 8.119 1.00 93.69 108 SER A O 1
ATOM 754 N N . GLN A 1 109 ? -15.427 -5.069 5.968 1.00 93.81 109 GLN A N 1
ATOM 755 C CA . GLN A 1 109 ? -16.798 -4.636 5.692 1.00 93.81 109 GLN A CA 1
ATOM 756 C C . GLN A 1 109 ? -17.833 -5.753 5.916 1.00 93.81 109 GLN A C 1
ATOM 758 O O . GLN A 1 109 ? -18.946 -5.489 6.373 1.00 93.81 109 GLN A O 1
ATOM 763 N N . ALA A 1 110 ? -17.502 -7.001 5.578 1.00 94.62 110 ALA A N 1
ATOM 764 C CA . ALA A 1 110 ? -18.383 -8.143 5.799 1.00 94.62 110 ALA A CA 1
ATOM 765 C C . ALA A 1 110 ? -18.555 -8.466 7.291 1.00 94.62 110 ALA A C 1
ATOM 767 O O . ALA A 1 110 ? -19.646 -8.866 7.695 1.00 94.62 110 ALA A O 1
ATOM 768 N N . LEU A 1 111 ? -17.507 -8.282 8.099 1.00 93.19 111 LEU A N 1
ATOM 769 C CA . LEU A 1 111 ? -17.558 -8.442 9.553 1.00 93.19 111 LEU A CA 1
ATOM 770 C C . LEU A 1 111 ? -18.390 -7.332 10.205 1.00 93.19 111 LEU A C 1
ATOM 772 O O . LEU A 1 111 ? -19.285 -7.645 10.987 1.00 93.19 111 LEU A O 1
ATOM 776 N N . ASP A 1 112 ? -18.189 -6.075 9.797 1.00 88.50 112 ASP A N 1
ATOM 777 C CA . ASP A 1 112 ? -18.972 -4.927 10.280 1.00 88.50 112 ASP A CA 1
ATOM 778 C C . ASP A 1 112 ? -20.477 -5.120 10.015 1.00 88.50 112 ASP A C 1
ATOM 780 O O . ASP A 1 112 ? -21.317 -4.805 10.851 1.00 88.50 112 ASP A O 1
ATOM 784 N N . ARG A 1 113 ? -20.836 -5.703 8.862 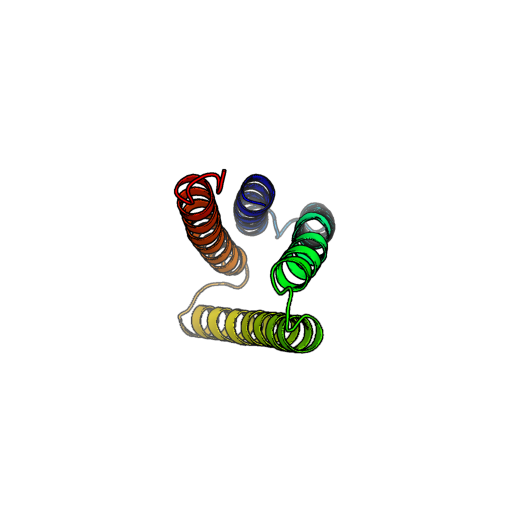1.00 87.44 113 ARG A N 1
ATOM 785 C CA . ARG A 1 113 ? -22.231 -6.006 8.489 1.00 87.44 113 ARG A CA 1
ATOM 786 C C . ARG A 1 113 ? -22.876 -7.139 9.287 1.00 87.44 113 ARG A C 1
ATOM 788 O O . ARG A 1 113 ? -24.097 -7.257 9.268 1.00 87.44 113 ARG A O 1
ATOM 795 N N . ARG A 1 114 ? -22.078 -8.011 9.908 1.00 80.94 114 ARG A N 1
ATOM 796 C CA . ARG A 1 114 ? -22.561 -9.153 10.702 1.00 80.94 114 ARG A CA 1
ATOM 797 C C . ARG A 1 114 ? -22.724 -8.815 12.180 1.00 80.94 114 ARG A C 1
ATOM 799 O O . ARG A 1 114 ? -23.350 -9.598 12.890 1.00 80.94 114 ARG A O 1
ATOM 806 N N . ALA A 1 115 ? -22.173 -7.693 12.642 1.00 72.56 115 ALA A N 1
ATOM 807 C CA . ALA A 1 115 ? -22.394 -7.229 14.001 1.00 72.56 115 ALA A CA 1
ATOM 808 C C . ALA A 1 115 ? -23.896 -6.925 14.187 1.00 72.56 115 ALA A C 1
ATOM 810 O O . ALA A 1 115 ? -24.449 -6.142 13.408 1.00 72.56 115 ALA A O 1
ATOM 811 N N . PRO A 1 116 ? -24.584 -7.551 15.162 1.00 56.06 116 PRO A N 1
ATOM 812 C CA . PRO A 1 116 ? -25.967 -7.210 15.460 1.00 56.06 116 PRO A CA 1
ATOM 813 C C . PRO A 1 116 ? -26.039 -5.723 15.802 1.00 56.06 116 PRO A C 1
ATOM 815 O O . PRO A 1 116 ? -25.191 -5.224 16.543 1.00 56.06 116 PRO A O 1
ATOM 818 N N . VAL A 1 117 ? -27.054 -5.022 15.292 1.00 57.31 117 VAL A N 1
ATOM 819 C CA . VAL A 1 117 ? -27.429 -3.719 15.849 1.00 57.31 117 VAL A CA 1
ATOM 820 C C . VAL A 1 117 ? -27.759 -3.987 17.313 1.00 57.31 117 VAL A C 1
ATOM 822 O O . VAL A 1 117 ? -28.762 -4.638 17.600 1.00 57.31 117 VAL A O 1
ATOM 825 N N . ALA A 1 118 ? -26.874 -3.585 18.225 1.00 57.50 118 ALA A N 1
ATOM 826 C CA . ALA A 1 118 ? -27.196 -3.566 19.640 1.00 57.50 118 ALA A CA 1
ATOM 827 C C . ALA A 1 118 ? -28.373 -2.593 19.795 1.00 57.50 118 ALA A C 1
ATOM 829 O O . ALA A 1 118 ? -28.211 -1.394 19.566 1.00 57.50 118 ALA A O 1
ATOM 830 N N . ALA A 1 119 ? -29.558 -3.157 20.030 1.00 42.81 119 ALA A N 1
ATOM 831 C CA . ALA A 1 119 ? -30.780 -2.428 20.342 1.00 42.81 119 ALA A CA 1
ATOM 832 C C . ALA A 1 119 ? -30.749 -1.935 21.790 1.00 42.81 119 ALA A C 1
ATOM 834 O O . ALA A 1 119 ? -30.183 -2.665 22.639 1.00 42.81 119 ALA A O 1
#

Secondary structure (DSSP, 8-state):
-HHHHHHHHHHHHHHHHHTTSHHHHHHHHHHHHHHHHHHHHHHHHHHHHT-TT-HHHHHHHHHHHHHHHHHHHHHHHHHHHHTT--TTTHHHHHHHHHHHHHHHHHHHHHHHTTS----

Foldseek 3Di:
DLVLLLVLLVLLVVQLVCVVPPVSVVVSVVVNVVSCVVPPPVVLVVQLVVDPPCSVVSNVVSVVVVVCVVVVLVVQLVVCVVVPQDPSCSSNVVSVVSVVVSVVVVVVVVVVVPDPPPD

Sequence (119 aa):
VIGTLLAMALLFVVFAKLGAIASVAVAIVFLWGMLIFIVVPPLQIRVVEAAAEGPNLAATLNQGAFNVGNAGGAWIGGVALSAGVSYADLPLVGAVLALLAVGVAVLSQALDRRAPVAA

pLDDT: mean 94.58, std 8.57, range [42.81, 98.62]

Solvent-accessible surface area (backbone atoms only — not comparable to full-atom values): 6380 Å² total; per-residue (Å²): 97,58,68,50,29,53,51,49,22,49,50,21,50,48,40,38,74,45,42,87,42,64,73,53,33,54,53,48,55,52,51,50,53,51,49,48,63,70,40,50,61,60,50,56,50,51,53,24,68,70,29,81,94,40,38,72,60,34,45,53,51,52,52,50,52,51,51,49,48,52,54,49,50,53,50,52,51,51,51,42,46,75,73,66,49,47,84,57,50,46,36,44,58,54,18,52,53,27,51,52,50,33,52,52,50,52,50,51,53,54,52,63,71,65,55,74,82,83,125